Protein AF-A0A4Q6BV63-F1 (afdb_monomer_lite)

Structure (mmCIF, N/CA/C/O backbone):
data_AF-A0A4Q6BV63-F1
#
_entry.id   AF-A0A4Q6BV63-F1
#
loop_
_atom_site.group_PDB
_atom_site.id
_atom_site.type_symbol
_atom_site.label_atom_id
_atom_site.label_alt_id
_atom_site.label_comp_id
_atom_site.label_asym_id
_atom_site.label_entity_id
_atom_site.label_seq_id
_atom_site.pdbx_PDB_ins_code
_atom_site.Cartn_x
_atom_site.Cartn_y
_atom_site.Cartn_z
_atom_site.occupancy
_atom_site.B_iso_or_equiv
_atom_site.auth_seq_id
_atom_site.auth_comp_id
_atom_site.auth_asym_id
_atom_site.auth_atom_id
_atom_site.pdbx_PDB_model_num
ATOM 1 N N . MET A 1 1 ? -18.432 -8.776 2.667 1.00 35.03 1 MET A N 1
ATOM 2 C CA . MET A 1 1 ? -18.085 -7.348 2.840 1.00 35.03 1 MET A CA 1
ATOM 3 C C . MET A 1 1 ? -16.568 -7.263 2.854 1.00 35.03 1 MET A C 1
ATOM 5 O O . MET A 1 1 ? -15.983 -8.027 3.616 1.00 35.03 1 MET A O 1
ATOM 9 N N . PRO A 1 2 ? -15.904 -6.466 1.997 1.00 47.12 2 PRO A N 1
ATOM 10 C CA . PRO A 1 2 ? -14.466 -6.284 2.122 1.00 47.12 2 PRO A CA 1
ATOM 11 C C . PRO A 1 2 ? -14.222 -5.624 3.476 1.00 47.12 2 PRO A C 1
ATOM 13 O O . PRO A 1 2 ? -14.667 -4.514 3.743 1.00 47.12 2 PRO A O 1
ATOM 16 N N . GLN A 1 3 ? -13.620 -6.392 4.366 1.00 51.41 3 GLN A N 1
ATOM 17 C CA . GLN A 1 3 ? -13.235 -5.983 5.700 1.00 51.41 3 GLN A CA 1
ATOM 18 C C . GLN A 1 3 ? -12.435 -4.672 5.605 1.00 51.41 3 GLN A C 1
ATOM 20 O O . GLN A 1 3 ? -11.398 -4.618 4.941 1.00 51.41 3 GLN A O 1
ATOM 25 N N . ASN A 1 4 ? -12.965 -3.599 6.207 1.00 66.25 4 ASN A N 1
ATOM 26 C CA . ASN A 1 4 ? -12.285 -2.312 6.381 1.00 66.25 4 ASN A CA 1
ATOM 27 C C . ASN A 1 4 ? -11.123 -2.529 7.359 1.00 66.25 4 ASN A C 1
ATOM 29 O O . ASN A 1 4 ? -11.211 -2.239 8.548 1.00 66.25 4 ASN A O 1
ATOM 33 N N . VAL A 1 5 ? -10.050 -3.147 6.872 1.00 84.88 5 VAL A N 1
ATOM 34 C CA . VAL A 1 5 ? -8.867 -3.442 7.673 1.00 84.88 5 VAL A CA 1
ATOM 35 C C . VAL A 1 5 ? -7.985 -2.199 7.644 1.00 84.88 5 VAL A C 1
ATOM 37 O O . VAL A 1 5 ? -7.288 -1.955 6.662 1.00 84.88 5 VAL A O 1
ATOM 40 N N . CYS A 1 6 ? -8.041 -1.399 8.706 1.00 90.38 6 CYS A N 1
ATOM 41 C CA . CYS A 1 6 ? -7.154 -0.253 8.881 1.00 90.38 6 CYS A CA 1
ATOM 42 C C . CYS A 1 6 ? -5.868 -0.660 9.620 1.00 90.38 6 CYS A C 1
ATOM 44 O O . CYS A 1 6 ? -5.791 -1.715 10.265 1.00 90.38 6 CYS A O 1
ATOM 46 N N . SER A 1 7 ? -4.853 0.194 9.518 1.00 90.75 7 SER A N 1
ATOM 47 C CA . SER A 1 7 ? -3.667 0.157 10.372 1.00 90.75 7 SER A CA 1
ATOM 48 C C . SER A 1 7 ? -4.075 0.392 11.830 1.00 90.75 7 SER A C 1
ATOM 50 O O . SER A 1 7 ? -5.067 1.084 12.072 1.00 90.75 7 SER A O 1
ATOM 52 N N . PRO A 1 8 ? -3.324 -0.143 12.804 1.00 85.31 8 PRO A N 1
ATOM 53 C CA . PRO A 1 8 ? -3.538 0.162 14.215 1.00 85.31 8 PRO A CA 1
ATOM 54 C C . PRO A 1 8 ? -3.466 1.672 14.489 1.00 85.31 8 PRO A C 1
ATOM 56 O O . PRO A 1 8 ? -2.702 2.384 13.839 1.00 85.31 8 PRO A O 1
ATOM 59 N N . VAL A 1 9 ? -4.248 2.150 15.466 1.00 78.12 9 VAL A N 1
ATOM 60 C CA . VAL A 1 9 ? -4.285 3.573 15.868 1.00 78.12 9 VAL A CA 1
ATOM 61 C C . VAL A 1 9 ? -2.951 4.008 16.479 1.00 78.12 9 VAL A C 1
ATOM 63 O O . VAL A 1 9 ? -2.473 5.111 16.232 1.00 78.12 9 VAL A O 1
ATOM 66 N N . SER A 1 10 ? -2.331 3.134 17.273 1.00 75.62 10 SER A N 1
ATOM 67 C CA . SER A 1 10 ? -1.009 3.383 17.839 1.00 75.62 10 SER A CA 1
ATOM 68 C C . SER A 1 10 ? 0.059 3.056 16.796 1.00 75.62 10 SER A C 1
ATOM 70 O O . SER A 1 10 ? 0.068 1.924 16.300 1.00 75.62 10 SER A O 1
ATOM 72 N N . PRO A 1 11 ? 0.971 3.991 16.464 1.00 65.88 11 PRO A N 1
ATOM 73 C CA . PRO A 1 11 ? 2.088 3.665 15.598 1.00 65.88 11 PRO A CA 1
ATOM 74 C C . PRO A 1 11 ? 2.906 2.572 16.288 1.00 65.88 11 PRO A C 1
ATOM 76 O O . PRO A 1 11 ? 3.443 2.769 17.378 1.00 65.88 11 PRO A O 1
ATOM 79 N N . GLY A 1 12 ? 2.934 1.388 15.674 1.00 72.25 12 GLY A N 1
ATOM 80 C CA . GLY A 1 12 ? 3.817 0.311 16.096 1.00 72.25 12 GLY A CA 1
ATOM 81 C C . GLY A 1 12 ? 5.284 0.713 15.942 1.00 72.25 12 GLY A C 1
ATOM 82 O O . GLY A 1 12 ? 5.619 1.826 15.531 1.00 72.25 12 GLY A O 1
ATOM 83 N N . ARG A 1 13 ? 6.186 -0.224 16.229 1.00 88.38 13 ARG A N 1
ATOM 84 C CA . ARG A 1 13 ? 7.613 -0.060 15.923 1.00 88.38 13 ARG A CA 1
ATOM 85 C C . ARG A 1 13 ? 7.812 0.319 14.448 1.00 88.38 13 ARG A C 1
ATOM 87 O O . ARG A 1 13 ? 7.086 -0.174 13.585 1.00 88.38 13 ARG A O 1
ATOM 94 N N . ALA A 1 14 ? 8.788 1.182 14.177 1.00 89.69 14 ALA A N 1
ATOM 95 C CA . ALA A 1 14 ? 9.147 1.567 12.815 1.00 89.69 14 ALA A CA 1
ATOM 96 C C . ALA A 1 14 ? 9.576 0.342 11.990 1.00 89.69 14 ALA A C 1
ATOM 98 O O . ALA A 1 14 ? 10.177 -0.595 12.523 1.00 89.69 14 ALA A O 1
ATOM 99 N N . LEU A 1 15 ? 9.246 0.368 10.702 1.00 90.88 15 LEU A N 1
ATOM 100 C CA . LEU A 1 15 ? 9.520 -0.681 9.733 1.00 90.88 15 LEU A CA 1
ATOM 101 C C . LEU A 1 15 ? 9.877 -0.055 8.383 1.00 90.88 15 LEU A C 1
ATOM 103 O O . LEU A 1 15 ? 9.068 0.671 7.802 1.00 90.88 15 LEU A O 1
ATOM 107 N N . ASP A 1 16 ? 11.049 -0.413 7.864 1.00 92.62 16 ASP A N 1
ATOM 108 C CA . ASP A 1 16 ? 11.441 -0.140 6.484 1.00 92.62 16 ASP A CA 1
ATOM 109 C C . ASP A 1 16 ? 10.978 -1.280 5.569 1.00 92.62 16 ASP A C 1
ATOM 111 O O . ASP A 1 16 ? 11.307 -2.460 5.761 1.00 92.62 16 ASP A O 1
ATOM 115 N N . VAL A 1 17 ? 10.184 -0.923 4.561 1.00 94.81 17 VAL A N 1
ATOM 116 C CA . VAL A 1 17 ? 9.654 -1.853 3.564 1.00 94.81 17 VAL A CA 1
ATOM 117 C C . VAL A 1 17 ? 10.341 -1.611 2.233 1.00 94.81 17 VAL A C 1
ATOM 119 O O . VAL A 1 17 ? 10.154 -0.566 1.614 1.00 94.81 17 VAL A O 1
ATOM 122 N N . ARG A 1 18 ? 11.049 -2.620 1.729 1.00 96.81 18 ARG A N 1
ATOM 123 C CA . ARG A 1 18 ? 11.563 -2.606 0.360 1.00 96.81 18 ARG A CA 1
ATOM 124 C C . ARG A 1 18 ? 10.463 -3.053 -0.593 1.00 96.81 18 ARG A C 1
ATOM 126 O O . ARG A 1 18 ? 10.099 -4.230 -0.633 1.00 96.81 18 ARG A O 1
ATOM 133 N N . PHE A 1 19 ? 9.904 -2.117 -1.344 1.00 97.00 19 PHE A N 1
ATOM 134 C CA . PHE A 1 19 ? 8.790 -2.360 -2.246 1.00 97.00 19 PHE A CA 1
ATOM 135 C C . PHE A 1 19 ? 9.249 -2.473 -3.701 1.00 97.00 19 PHE A C 1
ATOM 137 O O . PHE A 1 19 ? 9.906 -1.569 -4.206 1.00 97.00 19 PHE A O 1
ATOM 144 N N . TYR A 1 20 ? 8.859 -3.540 -4.400 1.00 97.38 20 TYR A N 1
ATOM 145 C CA . TYR A 1 20 ? 9.091 -3.717 -5.835 1.00 97.38 20 TYR A CA 1
ATOM 146 C C . TYR A 1 20 ? 7.782 -3.653 -6.630 1.00 97.38 20 TYR A C 1
ATOM 148 O O . TYR A 1 20 ? 6.865 -4.454 -6.410 1.00 97.38 20 TYR A O 1
ATOM 156 N N . ASN A 1 21 ? 7.728 -2.740 -7.604 1.00 96.44 21 ASN A N 1
ATOM 157 C CA . ASN A 1 21 ? 6.639 -2.641 -8.567 1.00 96.44 21 ASN A CA 1
ATOM 158 C C . ASN A 1 21 ? 6.943 -3.457 -9.833 1.00 96.44 21 ASN A C 1
ATOM 160 O O . ASN A 1 21 ? 7.622 -2.988 -10.742 1.00 96.44 21 ASN A O 1
ATOM 164 N N . GLY A 1 22 ? 6.394 -4.664 -9.929 1.00 94.69 22 GLY A N 1
ATOM 165 C CA . GLY A 1 22 ? 6.414 -5.494 -11.134 1.00 94.69 22 GLY A CA 1
ATOM 166 C C . GLY A 1 22 ? 5.184 -5.336 -12.039 1.00 94.69 22 GLY A C 1
ATOM 167 O O . GLY A 1 22 ? 5.023 -6.145 -12.954 1.00 94.69 22 GLY A O 1
ATOM 168 N N . ALA A 1 23 ? 4.303 -4.359 -11.796 1.00 92.12 23 ALA A N 1
ATOM 169 C CA . ALA A 1 23 ? 3.176 -4.060 -12.678 1.00 92.12 23 ALA A CA 1
ATOM 170 C C . ALA A 1 23 ? 3.649 -3.379 -13.976 1.00 92.12 23 ALA A C 1
ATOM 172 O O . ALA A 1 23 ? 4.794 -2.947 -14.096 1.00 92.12 23 ALA A O 1
ATOM 173 N N . GLY A 1 24 ? 2.762 -3.273 -14.970 1.00 92.00 24 GLY A N 1
ATOM 174 C CA . GLY A 1 24 ? 3.073 -2.630 -16.254 1.00 92.00 24 GLY A CA 1
ATOM 175 C C . GLY A 1 24 ? 3.081 -1.094 -16.229 1.00 92.00 24 GLY A C 1
ATOM 176 O O . GLY A 1 24 ? 3.271 -0.485 -17.279 1.00 92.00 24 GLY A O 1
ATOM 177 N N . GLY A 1 25 ? 2.830 -0.463 -15.080 1.00 93.38 25 GLY A N 1
ATOM 178 C CA . GLY A 1 25 ? 2.652 0.983 -14.934 1.00 93.38 25 GLY A CA 1
ATOM 179 C C . GLY A 1 25 ? 2.977 1.473 -13.523 1.00 93.38 25 GLY A C 1
ATOM 180 O O . GLY A 1 25 ? 3.312 0.653 -12.664 1.00 93.38 25 GLY A O 1
ATOM 181 N N . PRO A 1 26 ? 2.923 2.795 -13.292 1.00 96.25 26 PRO A N 1
ATOM 182 C CA . PRO A 1 26 ? 3.121 3.359 -11.964 1.00 96.25 26 PRO A CA 1
ATOM 183 C C . PRO A 1 26 ? 2.017 2.904 -11.007 1.00 96.25 26 PRO A C 1
ATOM 185 O O . PRO A 1 26 ? 0.875 2.669 -11.413 1.00 96.25 26 PRO A O 1
ATOM 188 N N . VAL A 1 27 ? 2.388 2.768 -9.738 1.00 96.94 27 VAL A N 1
ATOM 189 C CA . VAL A 1 27 ? 1.456 2.449 -8.660 1.00 96.94 27 VAL A CA 1
ATOM 190 C C . VAL A 1 27 ? 1.601 3.442 -7.523 1.00 96.94 27 VAL A C 1
ATOM 192 O O . VAL A 1 27 ? 2.716 3.823 -7.163 1.00 96.94 27 VAL A O 1
ATOM 195 N N . SER A 1 28 ? 0.483 3.768 -6.894 1.00 97.62 28 SER A N 1
ATOM 196 C CA . SER A 1 28 ? 0.448 4.507 -5.639 1.00 97.62 28 SER A CA 1
ATOM 197 C C . SER A 1 28 ? 0.330 3.540 -4.464 1.00 97.62 28 SER A C 1
ATOM 199 O O . SER A 1 28 ? -0.547 2.670 -4.433 1.00 97.62 28 SER A O 1
ATOM 201 N N . VAL A 1 29 ? 1.215 3.687 -3.479 1.00 97.12 29 VAL A N 1
ATOM 202 C CA . VAL A 1 29 ? 1.193 2.921 -2.230 1.00 97.12 29 VAL A CA 1
ATOM 203 C C . VAL A 1 29 ? 0.642 3.807 -1.121 1.00 97.12 29 VAL A C 1
ATOM 205 O O . VAL A 1 29 ? 1.232 4.828 -0.773 1.00 97.12 29 VAL A O 1
ATOM 208 N N . TYR A 1 30 ? -0.482 3.395 -0.548 1.00 96.69 30 TYR A N 1
ATOM 209 C CA . TYR A 1 30 ? -1.160 4.079 0.544 1.00 96.69 30 TYR A CA 1
ATOM 210 C C . TYR A 1 30 ? -1.055 3.279 1.834 1.00 96.69 30 TYR A C 1
ATOM 212 O O . TYR A 1 30 ? -1.270 2.071 1.824 1.00 96.69 30 TYR A O 1
ATOM 220 N N . GLN A 1 31 ? -0.839 3.950 2.956 1.00 95.19 31 GLN A N 1
ATOM 221 C CA . GLN A 1 31 ? -1.148 3.403 4.270 1.00 95.19 31 GLN A CA 1
ATOM 222 C C . GLN A 1 31 ? -2.607 3.715 4.610 1.00 95.19 31 GLN A C 1
ATOM 224 O O . GLN A 1 31 ? -3.053 4.852 4.488 1.00 95.19 31 GLN A O 1
ATOM 229 N N . LEU A 1 32 ? -3.371 2.710 5.031 1.00 94.88 32 LEU A N 1
ATOM 230 C CA . LEU A 1 32 ? -4.756 2.892 5.460 1.00 94.88 32 LEU A CA 1
ATOM 231 C C . LEU A 1 32 ? -4.766 3.188 6.956 1.00 94.88 32 LEU A C 1
ATOM 233 O O . LEU A 1 32 ? -4.639 2.266 7.756 1.00 94.88 32 LEU A O 1
ATOM 237 N N . LEU A 1 33 ? -4.874 4.449 7.355 1.00 92.44 33 LEU A N 1
ATOM 238 C CA . LEU A 1 33 ? -4.911 4.841 8.763 1.00 92.44 33 LEU A CA 1
ATOM 239 C C . LEU A 1 33 ? -6.278 4.542 9.381 1.00 92.44 33 LEU A C 1
ATOM 241 O O . LEU A 1 33 ? -7.308 4.609 8.701 1.00 92.44 33 LEU A O 1
ATOM 245 N N . ALA A 1 34 ? -6.287 4.217 10.674 1.00 89.44 34 ALA A N 1
ATOM 246 C CA . ALA A 1 34 ? -7.529 4.161 11.430 1.00 89.44 34 ALA A CA 1
ATOM 247 C C . ALA A 1 34 ? -8.217 5.538 11.411 1.00 89.44 34 ALA A C 1
ATOM 249 O O . ALA A 1 34 ? -7.533 6.562 11.500 1.00 89.44 34 ALA A O 1
ATOM 250 N N . PRO A 1 35 ? -9.549 5.582 11.270 1.00 87.44 35 PRO A N 1
ATOM 251 C CA . PRO A 1 35 ? -10.278 6.838 11.320 1.00 87.44 35 PRO A CA 1
ATOM 252 C C . PRO A 1 35 ? -10.251 7.449 12.724 1.00 87.44 35 PRO A C 1
ATOM 254 O O . PRO A 1 35 ? -10.022 6.760 13.718 1.00 87.44 35 PRO A O 1
ATOM 257 N N . ALA A 1 36 ? -10.560 8.744 12.803 1.00 81.44 36 ALA A N 1
ATOM 258 C CA . ALA A 1 36 ? -10.716 9.441 14.077 1.00 81.44 36 ALA A CA 1
ATOM 259 C C . ALA A 1 36 ? -11.953 8.970 14.864 1.00 81.44 36 ALA A C 1
ATOM 261 O O . ALA A 1 36 ? -11.956 9.035 16.091 1.00 81.44 36 ALA A O 1
ATOM 262 N N . PHE A 1 37 ? -12.991 8.492 14.167 1.00 81.38 37 PHE A N 1
ATOM 263 C CA . PHE A 1 37 ? -14.232 8.019 14.775 1.00 81.38 37 PHE A CA 1
ATOM 264 C C . PHE A 1 37 ? -14.552 6.588 14.349 1.00 81.38 37 PHE A C 1
ATOM 266 O O . PHE A 1 37 ? -14.384 6.208 13.186 1.00 81.38 37 PHE A O 1
ATOM 273 N N . GLU A 1 38 ? -15.050 5.797 15.297 1.00 78.00 38 GLU A N 1
ATOM 274 C CA . GLU A 1 38 ? -15.493 4.430 15.042 1.00 78.00 38 GLU A CA 1
ATOM 275 C C . GLU A 1 38 ? -16.613 4.402 13.983 1.00 78.00 38 GLU A C 1
ATOM 277 O O . GLU A 1 38 ? -17.488 5.266 13.955 1.00 78.00 38 GLU A O 1
ATOM 282 N N . GLY A 1 39 ? -16.562 3.424 13.073 1.00 78.38 39 GLY A N 1
ATOM 283 C CA . GLY A 1 39 ? -17.537 3.267 11.984 1.00 78.38 39 GLY A CA 1
ATOM 284 C C . GLY A 1 39 ? -17.228 4.046 10.698 1.00 78.38 39 GLY A C 1
ATOM 285 O O . GLY A 1 39 ? -17.901 3.837 9.689 1.00 78.38 39 GLY A O 1
ATOM 286 N N . GLN A 1 40 ? -16.198 4.896 10.681 1.00 87.56 40 GLN A N 1
ATOM 287 C CA . GLN A 1 40 ? -15.741 5.579 9.466 1.00 87.56 40 GLN A CA 1
ATOM 288 C C . GLN A 1 40 ? -14.811 4.697 8.606 1.00 87.56 40 GLN A C 1
ATOM 290 O O . GLN A 1 40 ? -14.183 3.761 9.110 1.00 87.56 40 GLN A O 1
ATOM 295 N N . PRO A 1 41 ? -14.700 4.965 7.290 1.00 87.88 41 PRO A N 1
ATOM 296 C CA . PRO A 1 41 ? -13.715 4.291 6.450 1.00 87.88 41 PRO A CA 1
ATOM 297 C C . PRO A 1 41 ? -12.284 4.671 6.850 1.00 87.88 41 PRO A C 1
ATOM 299 O O . PRO A 1 41 ? -12.038 5.769 7.347 1.00 87.88 41 PRO A O 1
ATOM 302 N N . CYS A 1 42 ? -11.328 3.773 6.588 1.00 91.88 42 CYS A N 1
ATOM 303 C CA . CYS A 1 42 ? -9.911 4.075 6.790 1.00 91.88 42 CYS A CA 1
ATOM 304 C C . CYS A 1 42 ? -9.493 5.300 5.966 1.00 91.88 42 CYS A C 1
ATOM 306 O O . CYS A 1 42 ? -9.937 5.465 4.826 1.00 91.88 42 CYS A O 1
ATOM 308 N N . VAL A 1 43 ? -8.582 6.106 6.506 1.00 92.00 43 VAL A N 1
ATOM 309 C CA . VAL A 1 43 ? -8.053 7.288 5.819 1.00 92.00 43 VAL A CA 1
ATOM 310 C C . VAL A 1 43 ? -6.813 6.880 5.016 1.00 92.00 43 VAL A C 1
ATOM 312 O O . VAL A 1 43 ? -5.817 6.477 5.620 1.00 92.00 43 VAL A O 1
ATOM 315 N N . PRO A 1 44 ? -6.835 6.932 3.672 1.00 93.81 44 PRO A N 1
ATOM 316 C CA . PRO A 1 44 ? -5.657 6.622 2.876 1.00 93.81 44 PRO A CA 1
ATOM 317 C C . PRO A 1 44 ? -4.635 7.759 2.974 1.00 93.81 44 PRO A C 1
ATOM 319 O O . PRO A 1 44 ? -4.926 8.905 2.641 1.00 93.81 44 PRO A O 1
ATOM 322 N N . GLN A 1 45 ? -3.417 7.429 3.385 1.00 94.50 45 GLN A N 1
ATOM 323 C CA . GLN A 1 45 ? -2.263 8.320 3.371 1.00 94.50 45 GLN A CA 1
ATOM 324 C C . GLN A 1 45 ? -1.283 7.838 2.305 1.00 94.50 45 GLN A C 1
ATOM 326 O O . GLN A 1 45 ? -0.827 6.698 2.360 1.00 94.50 45 GLN A O 1
ATOM 331 N N . LEU A 1 46 ? -0.966 8.683 1.324 1.00 96.31 46 LEU A N 1
ATOM 332 C CA . LEU A 1 46 ? 0.009 8.342 0.288 1.00 96.31 46 LEU A CA 1
ATOM 333 C C . LEU A 1 46 ? 1.409 8.248 0.908 1.00 96.31 46 LEU A C 1
ATOM 335 O O . LEU A 1 46 ? 1.870 9.208 1.521 1.00 96.31 46 LEU A O 1
ATOM 339 N N . LEU A 1 47 ? 2.074 7.107 0.727 1.00 95.31 47 LEU A N 1
ATOM 340 C CA . LEU A 1 47 ? 3.472 6.918 1.117 1.00 95.31 47 LEU A CA 1
ATOM 341 C C . LEU A 1 47 ? 4.412 7.191 -0.055 1.00 95.31 47 LEU A C 1
ATOM 343 O O . LEU A 1 47 ? 5.402 7.899 0.097 1.00 95.31 47 LEU A O 1
ATOM 347 N N . ALA A 1 48 ? 4.108 6.621 -1.223 1.00 97.00 48 ALA A N 1
ATOM 348 C CA . ALA A 1 48 ? 4.943 6.759 -2.408 1.00 97.00 48 ALA A CA 1
ATOM 349 C C . ALA A 1 48 ? 4.167 6.486 -3.695 1.00 97.00 48 ALA A C 1
ATOM 351 O O . ALA A 1 48 ? 3.194 5.729 -3.705 1.00 97.00 48 ALA A O 1
ATOM 352 N N . ILE A 1 49 ? 4.678 7.045 -4.789 1.00 97.12 49 ILE A N 1
ATOM 353 C CA . ILE A 1 49 ? 4.339 6.653 -6.157 1.00 97.12 49 ILE A CA 1
ATOM 354 C C . ILE A 1 49 ? 5.564 5.934 -6.715 1.00 97.12 49 ILE A C 1
ATOM 356 O O . ILE A 1 49 ? 6.660 6.495 -6.737 1.00 97.12 49 ILE A O 1
ATOM 360 N N . VAL A 1 50 ? 5.395 4.682 -7.133 1.00 97.44 50 VAL A N 1
ATOM 361 C CA . VAL A 1 50 ? 6.497 3.809 -7.547 1.00 97.44 50 VAL A CA 1
ATOM 362 C C . VAL A 1 50 ? 6.360 3.494 -9.036 1.00 97.44 50 VAL A C 1
ATOM 364 O O . VAL A 1 50 ? 5.386 2.844 -9.431 1.00 97.44 50 VAL A O 1
ATOM 367 N N . PRO A 1 51 ? 7.315 3.916 -9.887 1.00 97.12 51 PRO A N 1
ATOM 368 C CA . PRO A 1 51 ? 7.274 3.632 -11.317 1.00 97.12 51 PRO A CA 1
ATOM 369 C C . PRO A 1 51 ? 7.262 2.134 -11.629 1.00 97.12 51 PRO A C 1
ATOM 371 O O . PRO A 1 51 ? 7.682 1.301 -10.825 1.00 97.12 51 PRO A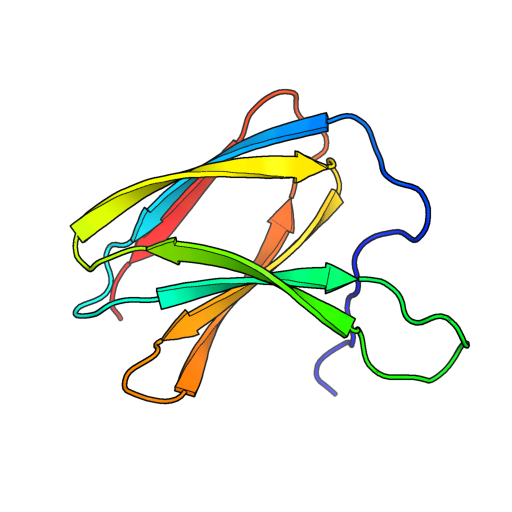 O 1
ATOM 374 N N . SER A 1 52 ? 6.810 1.801 -12.837 1.00 95.50 52 SER A N 1
ATOM 375 C CA . SER A 1 52 ? 6.867 0.437 -13.372 1.00 95.50 52 SER A CA 1
ATOM 376 C C . SER A 1 52 ? 8.287 -0.131 -13.290 1.00 95.50 52 SER A C 1
ATOM 378 O O . SER A 1 52 ? 9.267 0.582 -13.520 1.00 95.50 52 SER A O 1
ATOM 380 N N . ARG A 1 53 ? 8.399 -1.420 -12.959 1.00 94.50 53 ARG A N 1
ATOM 381 C CA . ARG A 1 53 ? 9.661 -2.179 -12.857 1.00 94.50 53 ARG A CA 1
ATOM 382 C C . ARG A 1 53 ? 10.706 -1.576 -11.912 1.00 94.50 53 ARG A C 1
ATOM 384 O O . ARG A 1 53 ? 11.888 -1.878 -12.048 1.00 94.50 53 ARG A O 1
ATOM 391 N N . SER A 1 54 ? 10.285 -0.761 -10.946 1.00 95.94 54 SER A N 1
ATOM 392 C CA . SER A 1 54 ? 11.179 -0.041 -10.032 1.00 95.94 54 SER A CA 1
ATOM 393 C C . SER A 1 54 ? 11.034 -0.510 -8.585 1.00 95.94 54 SER A C 1
ATOM 395 O O . SER A 1 54 ? 10.040 -1.135 -8.212 1.00 95.94 5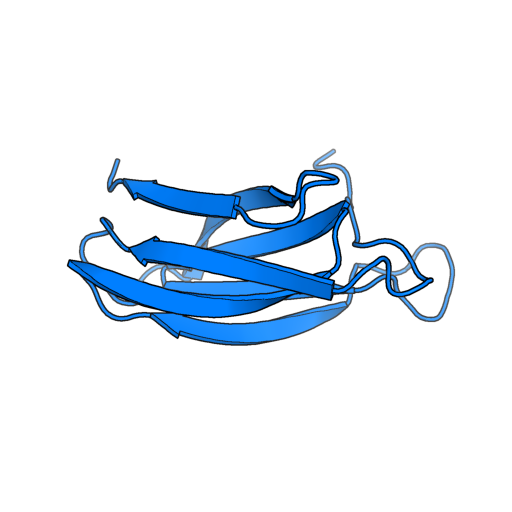4 SER A O 1
ATOM 397 N N . THR A 1 55 ? 12.045 -0.212 -7.768 1.00 96.69 55 THR A N 1
ATOM 398 C CA . THR A 1 55 ? 12.037 -0.464 -6.318 1.00 96.69 55 THR A CA 1
ATOM 399 C C . THR A 1 55 ? 12.006 0.861 -5.562 1.00 96.69 55 THR A C 1
ATOM 401 O O . THR A 1 55 ? 12.630 1.821 -6.009 1.00 96.69 55 THR A O 1
ATOM 404 N N . ALA A 1 56 ? 11.314 0.905 -4.426 1.00 96.69 56 ALA A N 1
ATOM 405 C CA . ALA A 1 56 ? 11.307 2.029 -3.496 1.00 96.69 56 ALA A CA 1
ATOM 406 C C . ALA A 1 56 ? 11.395 1.524 -2.050 1.00 96.69 56 ALA A C 1
ATOM 408 O O . ALA A 1 56 ? 10.802 0.496 -1.722 1.00 96.69 56 ALA A O 1
ATOM 409 N N . ASP A 1 57 ? 12.101 2.254 -1.193 1.00 95.44 57 ASP A N 1
ATOM 410 C CA . ASP A 1 57 ? 12.109 2.015 0.249 1.00 95.44 57 ASP A CA 1
ATOM 411 C C . ASP A 1 57 ? 11.026 2.884 0.902 1.00 95.44 57 ASP A C 1
ATOM 413 O O . ASP A 1 57 ? 10.967 4.095 0.687 1.00 95.44 57 ASP A O 1
ATOM 417 N N . LEU A 1 58 ? 10.122 2.252 1.649 1.00 93.94 58 LEU A N 1
ATOM 418 C CA . LEU A 1 58 ? 8.973 2.892 2.284 1.00 93.94 58 LEU A CA 1
ATOM 419 C C . LEU A 1 58 ? 9.134 2.827 3.801 1.00 93.94 58 LEU A C 1
ATOM 421 O O . LEU A 1 58 ? 9.196 1.736 4.367 1.00 93.94 58 LEU A O 1
ATOM 425 N N . ALA A 1 59 ? 9.132 3.984 4.458 1.00 91.56 59 ALA A N 1
ATOM 426 C CA . ALA A 1 59 ? 9.133 4.068 5.913 1.00 91.56 59 ALA A CA 1
ATOM 427 C C . ALA A 1 59 ? 7.693 4.029 6.448 1.00 91.56 59 ALA A C 1
ATOM 429 O O . ALA A 1 59 ? 6.854 4.850 6.074 1.00 91.56 59 ALA A O 1
ATOM 430 N N . THR A 1 60 ? 7.397 3.070 7.321 1.00 92.00 60 THR A N 1
ATOM 431 C CA . THR A 1 60 ? 6.081 2.907 7.959 1.00 92.00 60 THR A CA 1
ATOM 432 C C . THR A 1 60 ? 6.236 2.193 9.309 1.00 92.00 60 THR A C 1
ATOM 434 O O . THR A 1 60 ? 7.307 2.235 9.914 1.00 92.00 60 THR A O 1
ATOM 437 N N . SER A 1 61 ? 5.177 1.576 9.833 1.00 91.44 61 SER A N 1
ATOM 438 C CA . SER A 1 61 ? 5.189 0.823 11.086 1.00 91.44 61 SER A CA 1
ATOM 439 C C . SER A 1 61 ? 4.803 -0.641 10.891 1.00 91.44 61 SER A C 1
ATOM 441 O O . SER A 1 61 ? 4.097 -1.019 9.952 1.00 91.44 61 SER A O 1
ATOM 443 N N . VAL A 1 62 ? 5.265 -1.492 11.807 1.00 91.56 62 VAL A N 1
ATOM 444 C CA . VAL A 1 62 ? 4.806 -2.882 11.896 1.00 91.56 62 VAL A CA 1
ATOM 445 C C . VAL A 1 62 ? 3.285 -2.934 12.016 1.00 91.56 62 VAL A C 1
ATOM 447 O O . VAL A 1 62 ? 2.666 -2.049 12.609 1.00 91.56 62 VAL A O 1
ATOM 450 N N . GLN A 1 63 ? 2.670 -3.977 11.455 1.00 92.25 63 GLN A N 1
ATOM 451 C CA . GLN A 1 63 ? 1.210 -4.153 11.426 1.00 92.25 63 GLN A CA 1
ATOM 452 C C . GLN A 1 63 ? 0.431 -3.069 10.658 1.00 92.25 63 GLN A C 1
ATOM 454 O O . GLN A 1 63 ? -0.799 -3.163 10.574 1.00 92.25 63 GLN A O 1
ATOM 459 N N . ALA A 1 64 ? 1.097 -2.080 10.045 1.00 92.31 64 ALA A N 1
ATOM 460 C CA . ALA A 1 64 ? 0.435 -1.143 9.147 1.00 92.31 64 ALA A CA 1
ATOM 461 C C . ALA A 1 64 ? -0.206 -1.883 7.967 1.00 92.31 64 ALA A C 1
ATOM 463 O O . ALA A 1 64 ? 0.265 -2.932 7.517 1.00 92.31 64 ALA A O 1
ATOM 464 N N . VAL A 1 65 ? -1.310 -1.336 7.467 1.00 94.56 65 VAL A N 1
ATOM 465 C CA . VAL A 1 65 ? -2.024 -1.882 6.317 1.00 94.56 65 VAL A CA 1
ATOM 466 C C . VAL A 1 65 ? -1.726 -1.015 5.113 1.00 94.56 65 VAL A C 1
ATOM 468 O O . VAL A 1 65 ? -2.123 0.149 5.070 1.00 94.56 65 VAL A O 1
ATOM 471 N N . LEU A 1 66 ? -1.046 -1.597 4.131 1.00 94.88 66 LEU A N 1
ATOM 472 C CA . LEU A 1 66 ? -0.740 -0.945 2.870 1.00 94.88 66 LEU A CA 1
ATOM 473 C C . LEU A 1 66 ? -1.742 -1.361 1.796 1.00 94.88 66 LEU A C 1
ATOM 475 O O . LEU A 1 66 ? -2.072 -2.541 1.656 1.00 94.88 66 LEU A O 1
ATOM 479 N N . ARG A 1 67 ? -2.192 -0.396 1.001 1.00 95.69 67 ARG A N 1
ATOM 480 C CA . ARG A 1 67 ? -2.991 -0.588 -0.206 1.00 95.69 67 ARG A CA 1
ATOM 481 C C . ARG A 1 67 ? -2.217 -0.065 -1.405 1.00 95.69 67 ARG A C 1
ATOM 483 O O . ARG A 1 67 ? -1.785 1.079 -1.410 1.00 95.69 67 ARG A O 1
ATOM 490 N N . VAL A 1 68 ? -2.082 -0.901 -2.423 1.00 95.75 68 VAL A N 1
ATOM 491 C CA . VAL A 1 68 ? -1.403 -0.571 -3.672 1.00 95.75 68 VAL A CA 1
ATOM 492 C C . VAL A 1 68 ? -2.440 -0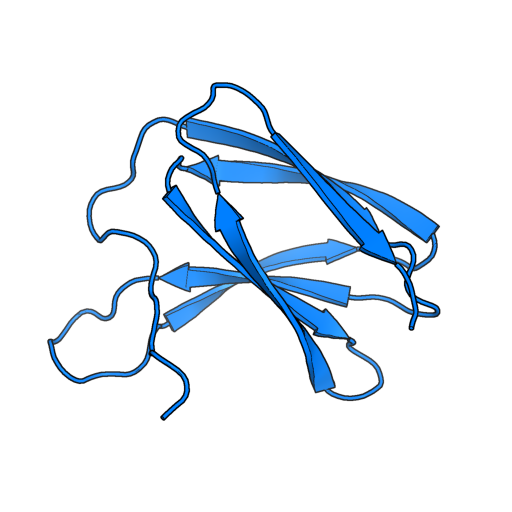.434 -4.775 1.00 95.75 68 VAL A C 1
ATOM 494 O O . VAL A 1 68 ? -3.250 -1.343 -4.976 1.00 95.75 68 VAL A O 1
ATOM 497 N N . VAL A 1 69 ? -2.417 0.700 -5.464 1.00 95.69 69 VAL A N 1
ATOM 498 C CA . VAL A 1 69 ? -3.366 1.071 -6.517 1.00 95.69 69 VAL A CA 1
ATOM 499 C C . VAL A 1 69 ? -2.601 1.268 -7.822 1.00 95.69 69 VAL A C 1
ATOM 501 O O . VAL A 1 69 ? -1.550 1.899 -7.815 1.00 95.69 69 VAL A O 1
ATOM 504 N N . ASP A 1 70 ? -3.097 0.711 -8.925 1.00 95.00 70 ASP A N 1
ATOM 505 C CA . ASP A 1 70 ? -2.582 1.012 -10.266 1.00 95.00 70 ASP A CA 1
ATOM 506 C C . ASP A 1 70 ? -3.121 2.373 -10.710 1.00 95.00 70 ASP A C 1
ATOM 508 O O . ASP A 1 70 ? -4.335 2.554 -10.836 1.00 95.00 70 ASP A O 1
ATOM 512 N N . ASP A 1 71 ? -2.226 3.322 -10.977 1.00 94.25 71 ASP A N 1
ATOM 513 C CA . ASP A 1 71 ? -2.612 4.703 -11.279 1.00 94.25 71 ASP A CA 1
ATOM 514 C C . ASP A 1 71 ? -3.286 4.846 -12.653 1.00 94.25 71 ASP A C 1
ATOM 516 O O . ASP A 1 71 ? -3.975 5.832 -12.907 1.00 94.25 71 ASP A O 1
ATOM 520 N N . ARG A 1 72 ? -3.121 3.871 -13.555 1.00 93.06 72 ARG A N 1
ATOM 521 C CA . ARG A 1 72 ? -3.727 3.906 -14.897 1.00 93.06 72 ARG A CA 1
ATOM 522 C C . ARG A 1 72 ? -5.161 3.409 -14.894 1.00 93.06 72 ARG A C 1
ATOM 524 O O . ARG A 1 7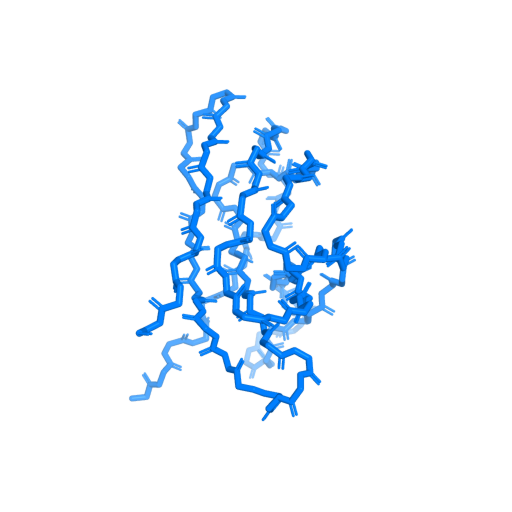2 ? -5.965 3.866 -15.699 1.00 93.06 72 ARG A O 1
ATOM 531 N N . THR A 1 73 ? -5.467 2.443 -14.032 1.00 92.44 73 THR A N 1
ATOM 532 C CA . THR A 1 73 ? -6.798 1.813 -13.975 1.00 92.44 73 THR A CA 1
ATOM 533 C C . THR A 1 73 ? -7.602 2.224 -12.747 1.00 92.44 73 THR A C 1
ATOM 535 O O . THR A 1 73 ? -8.776 1.876 -12.654 1.00 92.44 73 THR A O 1
ATOM 538 N N . ALA A 1 74 ? -6.978 2.930 -11.797 1.00 90.75 74 ALA A N 1
ATOM 539 C CA . ALA A 1 74 ? -7.497 3.186 -10.453 1.00 90.75 74 ALA A CA 1
ATOM 540 C C . ALA A 1 74 ? -7.895 1.902 -9.689 1.00 90.75 74 ALA A C 1
ATOM 542 O O . ALA A 1 74 ? -8.637 1.947 -8.706 1.00 90.75 74 ALA A O 1
ATOM 543 N N . GLY A 1 75 ? -7.403 0.741 -10.133 1.00 91.19 75 GLY A N 1
ATOM 544 C CA . GLY A 1 75 ? -7.699 -0.558 -9.545 1.00 91.19 75 GLY A CA 1
ATOM 545 C C . GLY A 1 75 ? -6.800 -0.863 -8.351 1.00 91.19 75 GLY A C 1
ATOM 546 O O . GLY A 1 75 ? -5.597 -0.608 -8.377 1.00 91.19 75 GLY A O 1
ATOM 547 N N . VAL A 1 76 ? -7.366 -1.461 -7.300 1.00 92.94 76 VAL A N 1
ATOM 548 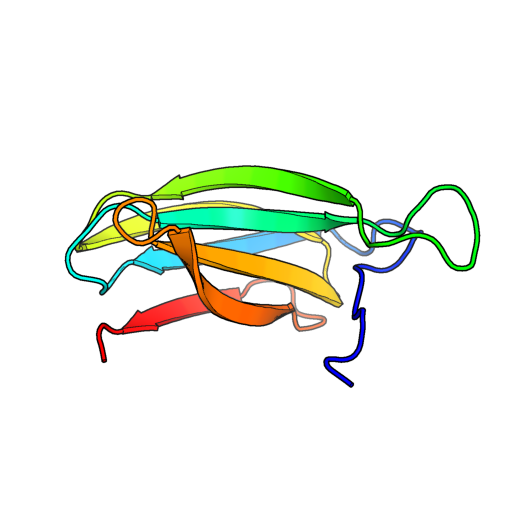C CA . VAL A 1 76 ? -6.575 -1.972 -6.172 1.00 92.94 76 VAL A CA 1
ATOM 549 C C . VAL A 1 76 ? -5.878 -3.261 -6.600 1.00 92.94 76 VAL A C 1
ATOM 551 O O . VAL A 1 76 ? -6.533 -4.280 -6.800 1.00 92.94 76 VAL A O 1
ATOM 554 N N . LEU A 1 77 ? -4.549 -3.229 -6.689 1.00 92.00 77 LEU A N 1
ATOM 555 C CA . LEU A 1 77 ? -3.735 -4.403 -7.013 1.00 92.00 77 LEU A CA 1
ATOM 556 C C . LEU A 1 77 ? -3.505 -5.288 -5.791 1.00 92.00 77 LEU A C 1
ATOM 558 O O . LEU A 1 77 ? -3.464 -6.513 -5.890 1.00 92.00 77 LEU A O 1
ATOM 562 N N . ARG A 1 78 ? -3.311 -4.669 -4.622 1.00 92.12 78 ARG A N 1
ATOM 563 C CA . ARG A 1 78 ? -3.004 -5.396 -3.389 1.00 92.12 78 ARG A CA 1
ATOM 564 C C . ARG A 1 78 ? -3.439 -4.612 -2.163 1.00 92.12 78 ARG A C 1
ATOM 566 O O . ARG A 1 78 ? -3.330 -3.393 -2.120 1.00 92.12 78 ARG A O 1
ATOM 573 N N . THR A 1 79 ? -3.900 -5.317 -1.138 1.00 93.94 79 THR A N 1
ATOM 574 C CA . THR A 1 79 ? -3.996 -4.795 0.231 1.00 93.94 79 THR A CA 1
ATOM 575 C C . THR A 1 79 ? -3.304 -5.796 1.149 1.00 93.94 79 THR A C 1
ATOM 577 O O . THR A 1 79 ? -3.561 -6.994 1.047 1.00 93.94 79 THR A O 1
ATOM 580 N N . VAL A 1 80 ? -2.380 -5.339 1.991 1.00 93.62 80 VAL A N 1
ATOM 581 C CA . VAL A 1 80 ? -1.532 -6.206 2.818 1.00 93.62 80 VAL A CA 1
ATOM 582 C C . VAL A 1 80 ? -1.314 -5.593 4.194 1.00 93.62 80 VAL A C 1
ATOM 584 O O . VAL A 1 80 ? -1.081 -4.395 4.311 1.00 93.62 80 VAL A O 1
ATOM 587 N N . ARG A 1 81 ? -1.375 -6.422 5.237 1.00 93.38 81 ARG A N 1
ATOM 588 C CA . ARG A 1 81 ? -0.926 -6.058 6.583 1.00 93.38 81 ARG A CA 1
ATOM 589 C C . ARG A 1 81 ? 0.538 -6.457 6.736 1.00 93.38 81 ARG A C 1
ATOM 591 O O . ARG A 1 81 ? 0.894 -7.594 6.432 1.00 93.38 81 ARG A O 1
ATOM 598 N N . LEU A 1 82 ? 1.369 -5.520 7.171 1.00 92.50 82 LEU A N 1
ATOM 599 C CA . LEU A 1 82 ? 2.797 -5.743 7.353 1.00 92.50 82 LEU A CA 1
ATOM 600 C C . LEU A 1 82 ? 3.073 -6.631 8.573 1.00 92.50 82 LEU A C 1
ATOM 602 O O . LEU A 1 82 ? 2.326 -6.574 9.553 1.00 92.50 82 LEU A O 1
ATOM 606 N N . PRO A 1 83 ? 4.137 -7.448 8.533 1.00 90.69 83 PRO A N 1
ATOM 607 C CA . PRO A 1 83 ? 4.511 -8.291 9.660 1.00 90.69 83 PRO A CA 1
ATOM 608 C C . PRO A 1 83 ? 5.014 -7.459 10.846 1.00 90.69 83 PRO A C 1
ATOM 610 O O . PRO A 1 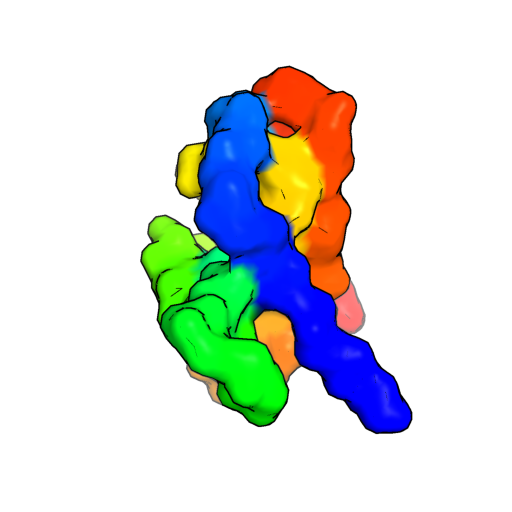83 ? 5.389 -6.294 10.702 1.00 90.69 83 PRO A O 1
ATOM 613 N N . ASP A 1 84 ? 5.075 -8.088 12.018 1.00 89.44 84 ASP A N 1
ATOM 614 C CA . ASP A 1 84 ? 5.859 -7.580 13.147 1.00 89.44 84 ASP A CA 1
ATOM 615 C C . ASP A 1 84 ? 7.307 -8.073 13.028 1.00 89.44 84 ASP A C 1
ATOM 617 O O . ASP A 1 84 ? 7.718 -9.049 13.649 1.00 89.44 84 ASP A O 1
ATOM 621 N N . ALA A 1 85 ? 8.054 -7.447 12.121 1.00 83.62 85 ALA A N 1
ATOM 622 C CA . ALA A 1 85 ? 9.447 -7.760 11.810 1.00 83.62 85 ALA A CA 1
ATOM 623 C C . ALA A 1 85 ? 10.239 -6.452 11.632 1.00 83.62 85 ALA A C 1
ATOM 625 O O . ALA A 1 85 ? 9.626 -5.424 11.365 1.00 83.62 85 ALA A O 1
ATOM 626 N N . PRO A 1 86 ? 11.578 -6.447 11.781 1.00 74.94 86 PRO A N 1
ATOM 627 C CA . PRO A 1 86 ? 12.387 -5.231 11.631 1.00 74.94 86 PRO A CA 1
ATOM 628 C C . PRO A 1 86 ? 12.555 -4.772 10.173 1.00 74.94 86 PRO A C 1
ATOM 630 O O . PRO A 1 86 ? 12.865 -3.611 9.937 1.00 74.94 86 PRO A O 1
ATOM 633 N N . SER A 1 87 ? 12.364 -5.665 9.201 1.00 85.00 87 SER A N 1
ATOM 634 C CA . SER A 1 87 ? 12.392 -5.349 7.772 1.00 85.00 87 SER A CA 1
ATOM 635 C C . SER A 1 87 ? 11.422 -6.246 7.008 1.00 85.00 87 SER A C 1
ATOM 637 O O . SER A 1 87 ? 11.107 -7.364 7.432 1.00 85.00 87 SER A O 1
ATOM 639 N N . CYS A 1 88 ? 10.909 -5.749 5.884 1.00 91.00 88 CYS A N 1
ATOM 640 C CA . CYS A 1 88 ? 9.994 -6.497 5.029 1.00 91.00 88 CYS A CA 1
ATOM 641 C C . CYS A 1 88 ? 10.260 -6.185 3.553 1.00 91.00 88 CYS A C 1
ATOM 643 O O . CYS A 1 88 ? 10.613 -5.064 3.199 1.00 91.00 88 CYS A O 1
ATOM 645 N N . THR A 1 89 ? 10.078 -7.174 2.677 1.00 93.44 89 THR A N 1
ATOM 646 C CA . THR A 1 89 ? 10.044 -6.958 1.226 1.00 93.44 89 THR A CA 1
ATOM 647 C C . THR A 1 89 ? 8.633 -7.206 0.721 1.00 93.44 89 THR A C 1
ATOM 649 O O . THR A 1 89 ? 8.036 -8.242 1.019 1.00 93.44 89 THR A O 1
ATOM 652 N N . LEU A 1 90 ? 8.104 -6.272 -0.064 1.00 93.44 90 LEU A N 1
ATOM 653 C CA . LEU A 1 90 ? 6.790 -6.381 -0.682 1.00 93.44 90 LEU A CA 1
ATOM 654 C C . LEU A 1 90 ? 6.938 -6.254 -2.194 1.00 93.44 90 LEU A C 1
ATOM 656 O O . LEU A 1 90 ? 7.375 -5.229 -2.696 1.00 93.44 90 LEU A O 1
ATOM 660 N N . ALA A 1 91 ? 6.533 -7.280 -2.930 1.00 93.88 91 ALA A N 1
ATOM 661 C CA . ALA A 1 91 ? 6.497 -7.238 -4.384 1.00 93.88 91 ALA A CA 1
ATOM 662 C C . ALA A 1 91 ? 5.054 -7.344 -4.874 1.00 93.88 91 ALA A C 1
ATOM 664 O O . ALA A 1 91 ? 4.266 -8.145 -4.364 1.00 93.88 91 ALA A O 1
ATOM 665 N N . ILE A 1 92 ? 4.713 -6.556 -5.883 1.00 91.50 92 ILE A N 1
ATOM 666 C CA . ILE A 1 92 ? 3.543 -6.803 -6.727 1.00 91.50 92 ILE A CA 1
ATOM 667 C C . ILE A 1 92 ? 4.033 -7.265 -8.088 1.00 91.50 92 ILE A C 1
ATOM 669 O O . ILE A 1 92 ? 4.908 -6.652 -8.691 1.00 91.50 92 ILE A O 1
ATOM 673 N N . THR A 1 93 ? 3.474 -8.360 -8.571 1.00 83.31 93 THR A N 1
ATOM 674 C CA . THR A 1 93 ? 3.649 -8.813 -9.946 1.00 83.31 93 THR A CA 1
ATOM 675 C C . THR A 1 93 ? 2.451 -8.348 -10.754 1.00 83.31 93 THR A C 1
ATOM 677 O O . THR A 1 93 ? 1.344 -8.259 -10.219 1.00 83.31 93 THR A O 1
ATOM 680 N N . ALA A 1 94 ? 2.661 -8.034 -12.032 1.00 65.19 94 ALA A N 1
ATOM 681 C CA . ALA A 1 94 ? 1.537 -7.933 -12.952 1.00 65.19 94 ALA A CA 1
ATOM 682 C C . ALA A 1 94 ? 0.717 -9.243 -12.897 1.00 65.19 94 ALA A C 1
ATOM 684 O O . ALA A 1 94 ? 1.330 -10.306 -12.726 1.00 65.19 94 ALA A O 1
ATOM 685 N N . PRO A 1 95 ? -0.622 -9.175 -12.988 1.00 58.28 95 PRO A N 1
ATOM 686 C CA . PRO A 1 95 ? -1.402 -10.345 -13.372 1.00 58.28 95 PRO A CA 1
ATOM 687 C C . PRO A 1 95 ? -0.962 -10.873 -14.744 1.00 58.28 95 PRO A C 1
ATOM 689 O O . PRO A 1 95 ? -0.417 -10.076 -15.548 1.00 58.28 95 PRO A O 1
#

Secondary structure (DSSP, 8-state):
-----PPPSS--SEEEEEEEEESSS-EEEEEEEPPSSTTSPPEEEEEEEE-TT-EEEEEEETT-EEEEEETTTTEEEEEEEPPSSSEEEEEEE--

Radius of gyration: 13.0 Å; chains: 1; bounding box: 30×20×34 Å

pLDDT: mean 88.92, std 11.21, range [35.03, 97.62]

Sequence (95 aa):
MPQNVCSPVSPGRALDVRFYNGAGGPVSVYQLLAPAFEGQPCVPQLLAIVPSRSTADLATSVQAVLRVVDDRTAGVLRTVRLPDAPSCTLAITAP

Foldseek 3Di:
DPPLDAADQDFAAKEKEKEFAQAPFKKWKWWFHDDPDPPDHTDTDTQDIAGHRGIDITIGGAQIWIWIAGPVVRDTQDIDGHHPDRYYYHYGHYD